Protein AF-A0A2T2ZLH5-F1 (afdb_monomer_lite)

Structure (mmCIF, N/CA/C/O backbone):
data_AF-A0A2T2ZLH5-F1
#
_entry.id   AF-A0A2T2ZLH5-F1
#
loop_
_atom_site.group_PDB
_atom_site.id
_atom_site.type_symbol
_atom_site.label_atom_id
_atom_site.label_alt_id
_atom_site.label_comp_id
_atom_site.label_asym_id
_atom_site.label_entity_id
_atom_site.label_seq_id
_atom_site.pdbx_PDB_ins_code
_atom_site.Cartn_x
_atom_site.Cartn_y
_atom_site.Cartn_z
_atom_site.occupancy
_atom_site.B_iso_or_equiv
_atom_site.auth_seq_id
_atom_site.auth_comp_id
_atom_site.auth_asym_id
_atom_site.auth_atom_id
_atom_site.pdbx_PDB_model_num
ATOM 1 N N . MET A 1 1 ? -10.475 -20.540 14.203 1.00 44.59 1 MET A N 1
ATOM 2 C CA . MET A 1 1 ? -10.395 -19.698 12.998 1.00 44.59 1 MET A CA 1
ATOM 3 C C . MET A 1 1 ? -11.662 -18.876 13.032 1.00 44.59 1 MET A C 1
ATOM 5 O O . MET A 1 1 ? -12.711 -19.384 12.649 1.00 44.59 1 MET A O 1
ATOM 9 N N . ASP A 1 2 ? -11.596 -17.721 13.691 1.00 45.81 2 ASP A N 1
ATOM 10 C CA . ASP A 1 2 ? -12.748 -16.832 13.784 1.00 45.81 2 ASP A CA 1
ATOM 11 C C . ASP A 1 2 ? -13.170 -16.419 12.380 1.00 45.81 2 ASP A C 1
ATOM 13 O O . ASP A 1 2 ? -12.355 -16.255 11.468 1.00 45.81 2 ASP A O 1
ATOM 17 N N . ARG A 1 3 ? -14.481 -16.412 12.181 1.00 51.00 3 ARG A N 1
ATOM 18 C CA . ARG A 1 3 ? -15.107 -16.149 10.897 1.00 51.00 3 ARG A CA 1
ATOM 19 C C . ARG A 1 3 ? -14.815 -14.691 10.561 1.00 51.00 3 ARG A C 1
ATOM 21 O O . ARG A 1 3 ? -15.195 -13.824 11.335 1.00 51.00 3 ARG A O 1
ATOM 28 N N . VAL A 1 4 ? -14.165 -14.432 9.429 1.00 56.56 4 VAL A N 1
ATOM 29 C CA . VAL A 1 4 ? -14.052 -13.070 8.897 1.00 56.56 4 VAL A CA 1
ATOM 30 C C . VAL A 1 4 ? -15.481 -12.566 8.698 1.00 56.56 4 VAL A C 1
ATOM 32 O O . VAL A 1 4 ? -16.226 -13.099 7.867 1.00 56.56 4 VAL A O 1
ATOM 35 N N . GLU A 1 5 ? -15.909 -11.640 9.555 1.00 62.72 5 GLU A N 1
ATOM 36 C CA . GLU A 1 5 ? -17.176 -10.932 9.402 1.00 62.72 5 GLU A CA 1
ATOM 37 C C . GLU A 1 5 ? -17.166 -10.143 8.085 1.00 62.72 5 GLU A C 1
ATOM 39 O O . GLU A 1 5 ? -16.158 -10.095 7.383 1.00 62.72 5 GLU A O 1
ATOM 44 N N . ARG A 1 6 ? -18.304 -9.570 7.678 1.00 61.69 6 ARG A N 1
ATOM 45 C CA . ARG A 1 6 ? -18.343 -8.779 6.441 1.00 61.69 6 ARG A CA 1
ATOM 46 C C . ARG A 1 6 ? -17.344 -7.625 6.549 1.00 61.69 6 ARG A C 1
ATOM 48 O O . ARG A 1 6 ? -17.571 -6.692 7.304 1.00 61.69 6 ARG A O 1
ATOM 55 N N . GLN A 1 7 ? -16.274 -7.724 5.776 1.00 76.00 7 GLN A N 1
ATOM 56 C CA . GLN A 1 7 ? -15.270 -6.693 5.584 1.00 76.00 7 GLN A CA 1
ATOM 57 C C . GLN A 1 7 ? -15.599 -5.992 4.267 1.00 76.00 7 GLN A C 1
ATOM 59 O O . GLN A 1 7 ? -15.557 -6.623 3.206 1.00 76.00 7 GLN A O 1
ATOM 64 N N . GLU A 1 8 ? -16.005 -4.725 4.329 1.00 85.25 8 GLU A N 1
ATOM 65 C CA . GLU A 1 8 ? -16.259 -3.936 3.123 1.00 85.25 8 GLU A CA 1
ATOM 66 C C . GLU A 1 8 ? -14.943 -3.280 2.681 1.00 85.25 8 GLU A C 1
ATOM 68 O O . GLU A 1 8 ? -14.347 -2.529 3.455 1.00 85.25 8 GLU A O 1
ATOM 73 N N . PRO A 1 9 ? -14.426 -3.584 1.474 1.00 90.94 9 PRO A N 1
ATOM 74 C CA . PRO A 1 9 ? -13.207 -2.949 0.995 1.00 90.94 9 PRO A CA 1
ATOM 75 C C . PRO A 1 9 ? -13.466 -1.461 0.734 1.00 90.94 9 PRO A C 1
ATOM 77 O O . PRO A 1 9 ? -14.367 -1.111 -0.031 1.00 90.94 9 PRO A O 1
ATOM 80 N N . ILE A 1 10 ? -12.647 -0.600 1.336 1.00 90.88 10 ILE A N 1
ATOM 81 C CA . ILE A 1 10 ? -12.730 0.858 1.198 1.00 90.88 10 ILE A CA 1
ATOM 82 C C . ILE A 1 10 ? -11.979 1.292 -0.064 1.00 90.88 10 ILE A C 1
ATOM 84 O O . ILE A 1 10 ? -12.531 1.956 -0.943 1.00 90.88 10 ILE A O 1
ATOM 88 N N . PHE A 1 11 ? -10.708 0.895 -0.172 1.00 90.81 11 PHE A N 1
ATOM 89 C CA . PHE A 1 11 ? -9.862 1.142 -1.337 1.00 90.81 11 PHE A CA 1
ATOM 90 C C . PHE A 1 11 ? -8.677 0.167 -1.384 1.00 90.81 11 PHE A C 1
ATOM 92 O O . PHE A 1 11 ? -8.412 -0.561 -0.424 1.00 90.81 11 PHE A O 1
ATOM 99 N N . ALA A 1 12 ? -7.974 0.167 -2.519 1.00 93.62 12 ALA A N 1
ATOM 100 C CA . ALA A 1 12 ? -6.710 -0.537 -2.694 1.00 93.62 12 ALA A CA 1
ATOM 101 C C . ALA A 1 12 ? -5.567 0.459 -2.943 1.00 93.62 12 ALA A C 1
ATOM 103 O O . ALA A 1 12 ? -5.747 1.442 -3.672 1.00 93.62 12 ALA A O 1
ATOM 104 N N . SER A 1 13 ? -4.401 0.198 -2.351 1.00 95.06 13 SER A N 1
ATOM 105 C CA . SER A 1 13 ? -3.170 0.951 -2.588 1.00 95.06 13 SER A CA 1
ATOM 106 C C . SER A 1 13 ? -2.686 0.766 -4.034 1.00 95.06 13 SER A C 1
ATOM 108 O O . SER A 1 13 ? -3.179 -0.076 -4.790 1.00 95.06 13 SER A O 1
ATOM 110 N N . THR A 1 14 ? -1.664 1.531 -4.433 1.00 95.38 14 THR A N 1
ATOM 111 C CA . THR A 1 14 ? -1.042 1.356 -5.760 1.00 95.38 14 THR A CA 1
ATOM 112 C C . THR A 1 14 ? -0.403 -0.029 -5.922 1.00 95.38 14 THR A C 1
ATOM 114 O O . THR A 1 14 ? -0.287 -0.493 -7.050 1.00 95.38 14 THR A O 1
ATOM 117 N N . PHE A 1 15 ? -0.033 -0.697 -4.824 1.00 95.62 15 PHE A N 1
ATOM 118 C CA . PHE A 1 15 ? 0.544 -2.047 -4.805 1.00 95.62 15 PHE A CA 1
ATOM 119 C C . PHE A 1 15 ? -0.480 -3.137 -4.457 1.00 95.62 15 PHE A C 1
ATOM 121 O O . PHE A 1 15 ? -0.121 -4.285 -4.218 1.00 95.62 15 PHE A O 1
ATOM 128 N N . GLY A 1 16 ? -1.769 -2.787 -4.453 1.00 94.31 16 GLY A N 1
ATOM 129 C CA . GLY A 1 16 ? -2.860 -3.730 -4.251 1.00 94.31 16 GLY A CA 1
ATOM 130 C C . GLY A 1 16 ? -3.227 -4.000 -2.796 1.00 94.31 16 GLY A C 1
ATOM 131 O O . GLY A 1 16 ? -4.204 -4.710 -2.585 1.00 94.31 16 GLY A O 1
ATOM 132 N N . ASP A 1 17 ? -2.534 -3.422 -1.811 1.00 95.19 17 ASP A N 1
ATOM 133 C CA . ASP A 1 17 ? -2.915 -3.572 -0.399 1.00 95.19 17 ASP A CA 1
ATOM 134 C C . ASP A 1 17 ? -4.347 -3.085 -0.188 1.00 95.19 17 ASP A C 1
ATOM 136 O O . ASP A 1 17 ? -4.711 -2.015 -0.680 1.00 95.19 17 ASP A O 1
ATOM 140 N N . VAL A 1 18 ? -5.169 -3.865 0.510 1.00 95.00 18 VAL A N 1
ATOM 141 C CA . VAL A 1 18 ? -6.607 -3.591 0.627 1.00 95.00 18 VAL A CA 1
ATOM 142 C C . VAL A 1 18 ? -6.950 -3.181 2.046 1.00 95.00 18 VAL A C 1
ATOM 144 O O . VAL A 1 18 ? -6.655 -3.899 2.998 1.00 95.00 18 VAL A O 1
ATOM 147 N N . PHE A 1 19 ? -7.628 -2.045 2.166 1.00 94.38 19 PHE A N 1
ATOM 148 C CA . PHE A 1 19 ? -8.134 -1.523 3.428 1.00 94.38 19 PHE A CA 1
ATOM 149 C C . PHE A 1 19 ? -9.597 -1.931 3.573 1.00 94.38 19 PHE A C 1
ATOM 151 O O . PHE A 1 19 ? -10.405 -1.676 2.674 1.00 94.38 19 PHE A O 1
ATOM 158 N N . PHE A 1 20 ? -9.940 -2.558 4.692 1.00 93.38 20 PHE A N 1
ATOM 159 C CA . PHE A 1 20 ? -11.284 -3.047 4.977 1.00 93.38 20 PHE A CA 1
ATOM 160 C C . PHE A 1 20 ? -11.883 -2.330 6.174 1.00 93.38 20 PHE A C 1
ATOM 162 O O . PHE A 1 20 ? -11.284 -2.312 7.248 1.00 93.38 20 PHE A O 1
ATOM 169 N N . GLU A 1 21 ? -13.095 -1.812 6.005 1.00 90.69 21 GLU A N 1
ATOM 170 C CA . GLU A 1 21 ? -13.888 -1.296 7.113 1.00 90.69 21 GLU A CA 1
ATOM 171 C C . GLU A 1 21 ? -14.574 -2.448 7.851 1.00 90.69 21 GLU A C 1
ATOM 173 O O . GLU A 1 21 ? -15.146 -3.359 7.238 1.00 90.69 21 GLU A O 1
ATOM 178 N N . THR A 1 22 ? -14.524 -2.395 9.180 1.00 87.44 22 THR A N 1
ATOM 179 C CA . THR A 1 22 ? -15.230 -3.293 10.097 1.00 87.44 22 THR A CA 1
ATOM 180 C C . THR A 1 22 ? -15.889 -2.495 11.215 1.00 87.44 22 THR A C 1
ATOM 182 O O . THR A 1 22 ? -15.632 -1.304 11.373 1.00 87.44 22 THR A O 1
ATOM 185 N N . GLN A 1 23 ? -16.721 -3.154 12.026 1.00 85.75 23 GLN A N 1
ATOM 186 C CA . GLN A 1 23 ? -17.325 -2.517 13.204 1.00 85.75 23 GLN A CA 1
ATOM 187 C C . GLN A 1 23 ? -16.281 -2.084 14.244 1.00 85.75 23 GLN A C 1
ATOM 189 O O . GLN A 1 23 ? -16.539 -1.148 14.993 1.00 85.75 23 GLN A O 1
ATOM 194 N N . ASP A 1 24 ? -15.116 -2.735 14.255 1.00 83.50 24 ASP A N 1
ATOM 195 C CA . ASP A 1 24 ? -14.041 -2.511 15.223 1.00 83.50 24 ASP A CA 1
ATOM 196 C C . ASP A 1 24 ? -12.898 -1.646 14.648 1.00 83.50 24 ASP A C 1
ATOM 198 O O . ASP A 1 24 ? -11.816 -1.576 15.227 1.00 83.50 24 ASP A O 1
ATOM 202 N N . GLY A 1 25 ? -13.103 -1.019 13.484 1.00 90.44 25 GLY A N 1
ATOM 203 C CA . GLY A 1 25 ? -12.113 -0.165 12.825 1.00 90.44 25 GLY A CA 1
ATOM 204 C C . GLY A 1 25 ? -11.630 -0.719 11.484 1.00 90.44 25 GLY A C 1
ATOM 205 O O . GLY A 1 25 ? -12.385 -1.388 10.771 1.00 90.44 25 GLY A O 1
ATOM 206 N N . ILE A 1 26 ? -10.382 -0.421 11.116 1.00 93.06 26 ILE A N 1
ATOM 207 C CA . ILE A 1 26 ? -9.834 -0.695 9.781 1.00 93.06 26 ILE A CA 1
ATOM 208 C C . ILE A 1 26 ? -8.760 -1.779 9.839 1.00 93.06 26 ILE A C 1
ATOM 210 O O . ILE A 1 26 ? -7.794 -1.708 10.603 1.00 93.06 26 ILE A O 1
ATOM 214 N N . TRP A 1 27 ? -8.929 -2.771 8.968 1.00 93.44 27 TRP A N 1
ATOM 215 C CA . TRP A 1 27 ? -7.956 -3.828 8.721 1.00 93.44 27 TRP A CA 1
ATOM 216 C C . TRP A 1 27 ? -7.187 -3.557 7.432 1.00 93.44 27 TRP A C 1
ATOM 218 O O . TRP A 1 27 ? -7.771 -3.111 6.443 1.00 93.44 27 TRP A O 1
ATOM 228 N N . LEU A 1 28 ? -5.900 -3.892 7.424 1.00 94.19 28 LEU A N 1
ATOM 229 C CA . LEU A 1 28 ? -5.047 -3.847 6.244 1.00 94.19 28 LEU A CA 1
ATOM 230 C C . LEU A 1 28 ? -4.670 -5.264 5.820 1.00 94.19 28 LEU A C 1
ATOM 232 O O . LEU A 1 28 ? -4.050 -6.009 6.576 1.00 94.19 28 LEU A O 1
ATOM 236 N N . LEU A 1 29 ? -5.022 -5.622 4.588 1.00 94.19 29 LEU A N 1
ATOM 237 C CA . LEU A 1 29 ? -4.423 -6.747 3.883 1.00 94.19 29 LEU A CA 1
ATOM 238 C C . LEU A 1 29 ? -3.203 -6.241 3.117 1.00 94.19 29 LEU A C 1
ATOM 240 O O . LEU A 1 29 ? -3.355 -5.651 2.046 1.00 94.19 29 LEU A O 1
ATOM 244 N N . ASP A 1 30 ? -2.015 -6.503 3.652 1.00 93.50 30 ASP A N 1
ATOM 245 C CA . ASP A 1 30 ? -0.755 -6.275 2.950 1.00 93.50 30 ASP A CA 1
ATOM 246 C C . ASP A 1 30 ? -0.528 -7.438 1.979 1.00 93.50 30 ASP A C 1
ATOM 248 O O . ASP A 1 30 ? -0.273 -8.575 2.388 1.00 93.50 30 ASP A O 1
ATOM 252 N N . ILE A 1 31 ? -0.663 -7.180 0.677 1.00 90.81 31 ILE A N 1
ATOM 253 C CA . ILE A 1 31 ? -0.512 -8.230 -0.343 1.00 90.81 31 ILE A CA 1
ATOM 254 C C . ILE A 1 31 ? 0.965 -8.564 -0.562 1.00 90.81 31 ILE A C 1
ATOM 256 O O . ILE A 1 31 ? 1.310 -9.717 -0.833 1.00 90.81 31 ILE A O 1
ATOM 260 N N . VAL A 1 32 ? 1.838 -7.571 -0.412 1.00 88.94 32 VAL A N 1
ATOM 261 C CA . VAL A 1 32 ? 3.280 -7.685 -0.648 1.00 88.94 32 VAL A CA 1
ATOM 262 C C . VAL A 1 32 ? 3.930 -8.555 0.433 1.00 88.94 32 VAL A C 1
ATOM 264 O O . VAL A 1 32 ? 4.720 -9.453 0.123 1.00 88.94 32 VAL A O 1
ATOM 267 N N . GLU A 1 33 ? 3.538 -8.341 1.690 1.00 88.00 33 GLU A N 1
ATOM 268 C CA . GLU A 1 33 ? 3.994 -9.094 2.863 1.00 88.00 33 GLU A CA 1
ATOM 269 C C . GLU A 1 33 ? 3.029 -10.220 3.266 1.00 88.00 33 GLU A C 1
ATOM 271 O O . GLU A 1 33 ? 3.304 -11.002 4.179 1.00 88.00 33 GLU A O 1
ATOM 276 N N . GLY A 1 34 ? 1.898 -10.369 2.577 1.00 88.81 34 GLY A N 1
ATOM 277 C CA . GLY A 1 34 ? 0.904 -11.415 2.816 1.00 88.81 34 GLY A CA 1
ATOM 278 C C . GLY A 1 34 ? 0.458 -11.501 4.277 1.00 88.81 34 GLY A C 1
ATOM 279 O O . GLY A 1 34 ? 0.478 -12.607 4.837 1.00 88.81 34 GLY A O 1
ATOM 280 N N . THR A 1 35 ? 0.145 -10.361 4.895 1.00 90.69 35 THR A N 1
ATOM 281 C CA . THR A 1 35 ? -0.384 -10.247 6.264 1.00 90.69 35 THR A CA 1
ATOM 282 C C . THR A 1 35 ? -1.771 -9.609 6.256 1.00 90.69 35 THR A C 1
ATOM 284 O O . THR A 1 35 ? -2.164 -8.948 5.298 1.00 90.69 35 THR A O 1
ATOM 287 N N . LEU A 1 36 ? -2.544 -9.874 7.309 1.00 91.00 36 LEU A N 1
ATOM 288 C CA . LEU A 1 36 ? -3.833 -9.239 7.554 1.00 91.00 36 LEU A CA 1
ATOM 289 C C . LEU A 1 36 ? -3.818 -8.735 8.992 1.00 91.00 36 LEU A C 1
ATOM 291 O O . LEU A 1 36 ? -3.904 -9.542 9.921 1.00 91.00 36 LEU A O 1
ATOM 295 N N . ASP A 1 37 ? -3.697 -7.423 9.147 1.00 89.38 37 ASP A N 1
ATOM 296 C CA . ASP A 1 37 ? -3.455 -6.771 10.429 1.00 89.38 37 ASP A CA 1
ATOM 297 C C . ASP A 1 37 ? -4.598 -5.807 10.768 1.00 89.38 37 ASP A C 1
ATOM 299 O O . ASP A 1 37 ? -5.158 -5.137 9.897 1.00 89.38 37 ASP A O 1
ATOM 303 N N . TRP A 1 38 ? -4.978 -5.768 12.047 1.00 85.12 38 TRP A N 1
ATOM 304 C CA . TRP A 1 38 ? -5.903 -4.767 12.575 1.00 85.12 38 TRP A CA 1
ATOM 305 C C . TRP A 1 38 ? -5.092 -3.540 12.976 1.00 85.12 38 TRP A C 1
ATOM 307 O O . TRP A 1 38 ? -4.388 -3.570 13.987 1.00 85.12 38 TRP A O 1
ATOM 317 N N . THR A 1 39 ? -5.138 -2.501 12.145 1.00 82.00 39 THR A N 1
ATOM 318 C CA . THR A 1 39 ? -4.176 -1.393 12.222 1.00 82.00 39 THR A CA 1
ATOM 319 C C . THR A 1 39 ? -4.755 -0.166 12.918 1.00 82.00 39 THR A C 1
ATOM 321 O O . THR A 1 39 ? -4.057 0.463 13.710 1.00 82.00 39 THR A 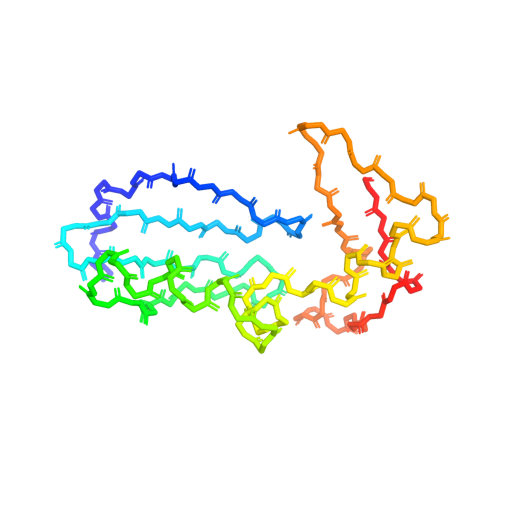O 1
ATOM 324 N N . TRP A 1 40 ? -6.031 0.150 12.675 1.00 94.06 40 TRP A N 1
ATOM 325 C CA . TRP A 1 40 ? -6.696 1.321 13.257 1.00 94.06 40 TRP A CA 1
ATOM 326 C C . TRP A 1 40 ? -7.976 0.923 13.970 1.00 94.06 40 TRP A C 1
ATOM 328 O O . TRP A 1 40 ? -8.814 0.222 13.399 1.00 94.06 40 TRP A O 1
ATOM 338 N N . THR A 1 41 ? -8.137 1.398 15.202 1.00 90.69 41 THR A N 1
ATOM 339 C CA . THR A 1 41 ? -9.318 1.105 16.025 1.00 90.69 41 THR A CA 1
ATOM 340 C C . THR A 1 41 ? -10.424 2.137 15.826 1.00 90.69 41 THR A C 1
ATOM 342 O O . THR A 1 41 ? -11.593 1.819 16.012 1.00 90.69 41 THR A O 1
ATOM 345 N N . GLU A 1 42 ? -10.069 3.345 15.380 1.00 88.38 42 GLU A N 1
ATOM 346 C CA . GLU A 1 42 ? -11.012 4.411 15.049 1.00 88.38 42 GLU A CA 1
ATOM 347 C C . GLU A 1 42 ? -10.928 4.756 13.555 1.00 88.38 42 GLU A C 1
ATOM 349 O O . GLU A 1 42 ? -9.845 4.901 12.983 1.00 88.38 42 GLU A O 1
ATOM 354 N N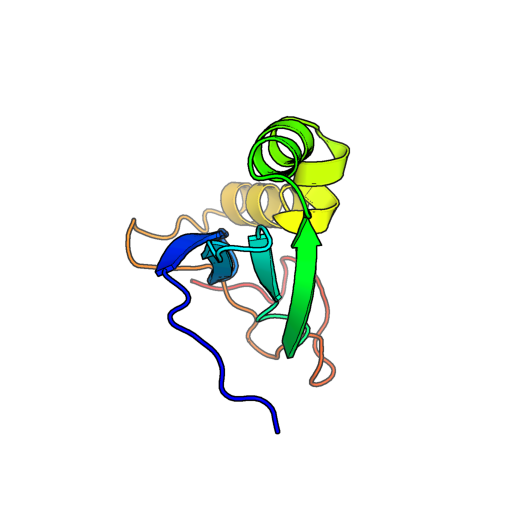 . LEU A 1 43 ? -12.082 4.931 12.904 1.00 85.12 43 LEU A N 1
ATOM 355 C CA . LEU A 1 43 ? -12.152 5.149 11.449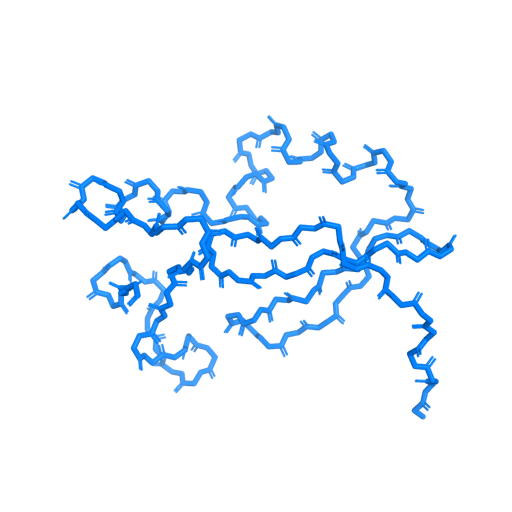 1.00 85.12 43 LEU A CA 1
ATOM 356 C C . LEU A 1 43 ? -11.405 6.409 10.981 1.00 85.12 43 LEU A C 1
ATOM 358 O O . LEU A 1 43 ? -10.940 6.458 9.845 1.00 85.12 43 LEU A O 1
ATOM 362 N N . GLU A 1 44 ? -11.295 7.423 11.840 1.00 90.31 44 GLU A N 1
ATOM 363 C CA . GLU A 1 44 ? -10.641 8.699 11.527 1.00 90.31 44 GLU A CA 1
ATOM 364 C C . GLU A 1 44 ? -9.105 8.630 11.608 1.00 90.31 44 GLU A C 1
ATOM 366 O O . GLU A 1 44 ? -8.428 9.475 11.022 1.00 90.31 44 GLU A O 1
ATOM 371 N N . GLU A 1 45 ? -8.538 7.624 12.283 1.00 93.81 45 GLU A N 1
ATOM 372 C CA . GLU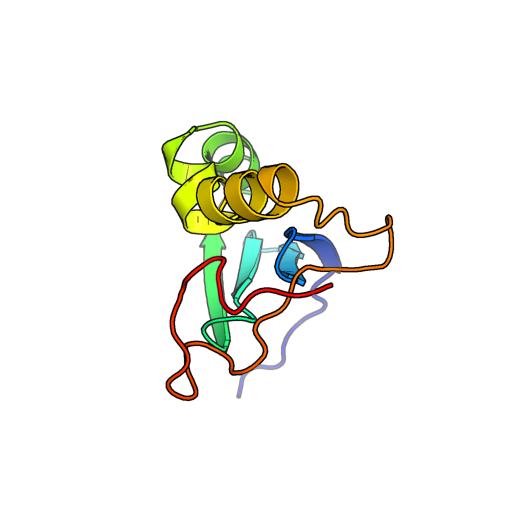 A 1 45 ? -7.083 7.495 12.454 1.00 93.81 45 GLU A CA 1
ATOM 373 C C . GLU A 1 45 ? -6.390 7.155 11.132 1.00 93.81 45 GLU A C 1
ATOM 375 O O . GLU A 1 45 ? -5.378 7.763 10.784 1.00 93.81 45 GLU A O 1
ATOM 380 N N . CYS A 1 46 ? -6.976 6.242 10.355 1.00 93.81 46 CYS A N 1
ATOM 381 C CA . CYS A 1 46 ? -6.426 5.819 9.070 1.00 93.81 46 CYS A CA 1
ATOM 382 C C . CYS A 1 46 ? -6.250 6.984 8.074 1.00 93.81 46 CYS A C 1
ATOM 384 O O . CYS A 1 46 ? -5.126 7.198 7.616 1.00 93.81 46 CYS A O 1
ATOM 386 N N . PRO A 1 47 ? -7.281 7.789 7.732 1.00 92.62 47 PRO A N 1
ATOM 387 C CA . PRO A 1 47 ? -7.092 8.911 6.817 1.00 92.62 47 PRO A CA 1
ATOM 388 C C . PRO A 1 47 ? -6.120 9.958 7.374 1.00 92.62 47 PRO A C 1
ATOM 390 O O . PRO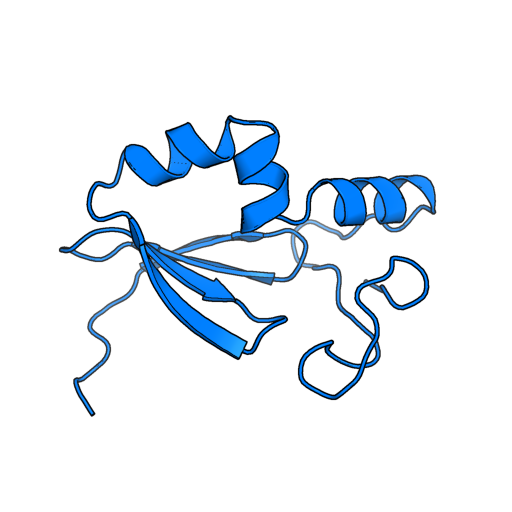 A 1 47 ? -5.310 10.474 6.608 1.00 92.62 47 PRO A O 1
ATOM 393 N N . ALA A 1 48 ? -6.139 10.233 8.684 1.00 95.88 48 ALA A N 1
ATOM 394 C CA . ALA A 1 48 ? -5.205 11.176 9.298 1.00 95.88 48 ALA A CA 1
ATOM 395 C C . ALA A 1 48 ? -3.741 10.726 9.144 1.00 95.88 48 ALA A C 1
ATOM 397 O O . ALA A 1 48 ? -2.864 11.544 8.868 1.00 95.88 48 ALA A O 1
ATOM 398 N N . GLU A 1 49 ? -3.470 9.427 9.272 1.00 95.88 49 GLU A N 1
ATOM 399 C CA . GLU A 1 49 ? -2.131 8.872 9.096 1.00 95.88 49 GLU A CA 1
ATOM 400 C C . GLU A 1 49 ? -1.698 8.856 7.622 1.00 95.88 49 GLU A C 1
ATOM 402 O O . GLU A 1 49 ? -0.581 9.272 7.303 1.00 95.88 49 GLU A O 1
ATOM 407 N N . LEU A 1 50 ? -2.601 8.484 6.707 1.00 95.31 50 LEU A N 1
ATOM 408 C CA . LEU A 1 50 ? -2.367 8.498 5.255 1.00 95.31 50 LEU A CA 1
ATOM 409 C C . LEU A 1 50 ? -2.168 9.912 4.673 1.00 95.31 50 LEU A C 1
ATOM 411 O O . LEU A 1 50 ? -1.665 10.065 3.555 1.00 95.31 50 LEU A O 1
ATOM 415 N N . GLU A 1 51 ? -2.537 10.963 5.402 1.00 96.50 51 GLU A N 1
ATOM 416 C CA . GLU A 1 51 ? -2.233 12.351 5.036 1.00 96.50 51 GLU A CA 1
ATOM 417 C C . GLU A 1 51 ? -0.789 12.759 5.373 1.00 96.50 51 GLU A C 1
ATOM 419 O O . GLU A 1 51 ? -0.277 13.744 4.829 1.00 96.50 51 GLU A O 1
ATOM 424 N N . THR A 1 52 ? -0.098 11.999 6.226 1.00 97.94 52 THR A N 1
ATOM 425 C CA . THR A 1 52 ? 1.299 12.266 6.584 1.00 97.94 52 THR A CA 1
ATOM 426 C C . THR A 1 52 ? 2.271 11.667 5.568 1.00 97.94 52 THR A C 1
ATOM 428 O O . THR A 1 52 ? 2.002 10.652 4.933 1.00 97.94 52 THR A O 1
ATOM 431 N N . VAL A 1 53 ? 3.450 12.282 5.420 1.00 97.12 53 VAL A N 1
ATOM 432 C CA . VAL A 1 53 ? 4.509 11.740 4.545 1.00 97.12 53 VAL A CA 1
ATOM 433 C C . VAL A 1 53 ? 4.985 10.371 5.034 1.00 97.12 53 VAL A C 1
ATOM 435 O O . VAL A 1 53 ? 5.251 9.501 4.215 1.00 97.12 53 VAL A O 1
ATOM 438 N N . GLU A 1 54 ? 5.092 10.191 6.349 1.00 97.19 54 GLU A N 1
ATOM 439 C CA . GLU A 1 54 ? 5.530 8.937 6.969 1.00 97.19 54 GLU A CA 1
ATOM 440 C C . GLU A 1 54 ? 4.492 7.832 6.756 1.00 97.19 54 GLU A C 1
ATOM 442 O O . GLU A 1 54 ? 4.816 6.812 6.157 1.00 97.19 54 GLU A O 1
ATOM 447 N N . GLY A 1 55 ? 3.218 8.092 7.066 1.00 96.38 55 GLY A N 1
ATOM 448 C CA . GLY A 1 55 ? 2.141 7.130 6.827 1.00 96.38 55 GLY A CA 1
ATOM 449 C C . GLY A 1 55 ? 1.952 6.779 5.348 1.00 96.38 55 GLY A C 1
ATOM 450 O O . GLY A 1 55 ? 1.648 5.637 5.010 1.00 96.38 55 GLY A O 1
ATOM 451 N N . GLN A 1 56 ? 2.195 7.713 4.423 1.00 97.12 56 GLN A N 1
ATOM 452 C CA . GLN A 1 56 ? 2.211 7.386 2.992 1.00 97.12 56 GLN A CA 1
ATOM 453 C C . GLN A 1 56 ? 3.331 6.412 2.616 1.00 97.12 56 GLN A C 1
ATOM 455 O O . GLN A 1 56 ? 3.155 5.610 1.696 1.00 97.12 56 GLN A O 1
ATOM 460 N N . GLU A 1 57 ? 4.479 6.460 3.288 1.00 95.88 57 GLU A N 1
ATOM 461 C CA . GLU A 1 57 ? 5.523 5.466 3.058 1.00 95.88 57 GLU A CA 1
ATOM 462 C C . GLU A 1 57 ? 5.219 4.133 3.713 1.00 95.88 57 GLU A C 1
ATOM 464 O O . GLU A 1 57 ? 5.297 3.111 3.028 1.00 95.88 57 GLU A O 1
ATOM 469 N N . ASP A 1 58 ? 4.814 4.155 4.978 1.00 93.00 58 ASP A N 1
ATOM 470 C CA . ASP A 1 58 ? 4.580 2.946 5.762 1.00 93.00 58 ASP A CA 1
ATOM 471 C C . ASP A 1 58 ? 3.422 2.116 5.194 1.00 93.00 58 ASP A C 1
ATOM 473 O O . ASP A 1 58 ? 3.524 0.893 5.102 1.00 93.00 58 ASP A O 1
ATOM 477 N N . TRP A 1 59 ? 2.353 2.772 4.729 1.00 93.94 59 TRP A N 1
ATOM 478 C CA . TRP A 1 59 ? 1.116 2.087 4.338 1.00 93.94 59 TRP A CA 1
ATOM 479 C C . TRP A 1 59 ? 0.864 2.029 2.832 1.00 93.94 59 TRP A C 1
ATOM 481 O O . TRP A 1 59 ? 0.128 1.160 2.368 1.00 93.94 59 TRP A O 1
ATOM 491 N N . LEU A 1 60 ? 1.435 2.949 2.045 1.00 95.25 60 LEU A N 1
ATOM 492 C CA . LEU A 1 60 ? 1.182 3.030 0.596 1.00 95.25 60 LEU A CA 1
ATOM 493 C C . LEU A 1 60 ? 2.436 2.837 -0.257 1.00 95.25 60 LEU A C 1
ATOM 495 O O . LEU A 1 60 ? 2.323 2.797 -1.489 1.00 95.25 60 LEU A O 1
ATOM 499 N N . ARG A 1 61 ? 3.623 2.734 0.361 1.00 95.44 61 ARG A N 1
ATOM 500 C CA . ARG A 1 61 ? 4.916 2.637 -0.337 1.00 95.44 61 ARG A CA 1
ATOM 501 C C . ARG A 1 61 ? 5.091 3.787 -1.341 1.00 95.44 61 ARG A C 1
ATOM 503 O O . ARG A 1 61 ? 5.503 3.584 -2.491 1.00 95.44 61 ARG A O 1
ATOM 510 N N . ALA A 1 62 ? 4.711 5.002 -0.943 1.00 96.19 62 ALA A N 1
ATOM 511 C CA . ALA A 1 62 ? 4.562 6.149 -1.838 1.00 96.19 62 ALA A CA 1
ATOM 512 C C . ALA A 1 62 ? 5.843 6.521 -2.613 1.00 96.19 62 ALA A C 1
ATOM 514 O O . ALA A 1 62 ? 5.768 6.860 -3.798 1.00 96.19 62 ALA A O 1
ATOM 515 N N . ASN A 1 63 ? 7.028 6.395 -2.019 1.00 96.19 63 ASN A N 1
ATOM 516 C CA . ASN A 1 63 ? 8.323 6.611 -2.658 1.00 96.19 63 ASN A CA 1
ATOM 517 C C . ASN A 1 63 ? 8.559 5.601 -3.773 1.00 96.19 63 ASN A C 1
ATOM 519 O O . ASN A 1 63 ? 9.049 5.978 -4.841 1.00 96.19 63 ASN A O 1
ATOM 523 N N . LEU A 1 64 ? 8.179 4.340 -3.558 1.00 96.25 64 LEU A N 1
ATOM 524 C CA . LEU A 1 64 ? 8.288 3.297 -4.570 1.00 96.25 64 LEU A CA 1
ATOM 525 C C . LEU A 1 64 ? 7.315 3.562 -5.725 1.00 96.25 64 LEU A C 1
ATOM 527 O O . LEU A 1 64 ? 7.716 3.520 -6.889 1.00 96.25 64 LEU A O 1
ATOM 531 N N . GLY A 1 65 ? 6.070 3.938 -5.413 1.00 96.62 65 GLY A N 1
ATOM 532 C CA . GLY A 1 65 ? 5.081 4.353 -6.411 1.00 96.62 65 GLY A CA 1
ATOM 533 C C . GLY A 1 65 ? 5.546 5.565 -7.226 1.00 96.62 65 GLY A C 1
ATOM 534 O O . GLY A 1 65 ? 5.447 5.584 -8.454 1.00 96.62 65 GLY A O 1
ATOM 535 N N . ARG A 1 66 ? 6.153 6.559 -6.568 1.00 96.81 66 ARG A N 1
ATOM 536 C CA . ARG A 1 66 ? 6.731 7.742 -7.218 1.00 96.81 66 ARG A CA 1
ATOM 537 C C . ARG A 1 66 ? 7.942 7.390 -8.082 1.00 96.81 66 ARG A C 1
ATOM 539 O O . ARG A 1 66 ? 8.073 7.918 -9.187 1.00 96.81 66 ARG A O 1
ATOM 546 N N . ALA A 1 67 ? 8.804 6.480 -7.633 1.00 97.25 67 ALA A N 1
ATOM 547 C CA . ALA A 1 67 ? 9.915 5.974 -8.433 1.00 97.25 67 ALA A CA 1
ATOM 548 C C . ALA A 1 67 ? 9.419 5.230 -9.686 1.00 97.25 67 ALA A C 1
ATOM 550 O O . ALA A 1 67 ? 9.925 5.477 -10.783 1.00 97.25 67 ALA A O 1
ATOM 551 N N . ALA A 1 68 ? 8.395 4.382 -9.552 1.00 97.12 68 ALA A N 1
ATOM 552 C CA . ALA A 1 68 ? 7.769 3.670 -10.665 1.00 97.12 68 ALA A CA 1
ATOM 553 C C . ALA A 1 68 ? 7.146 4.646 -11.678 1.00 97.12 68 ALA A C 1
ATOM 555 O O . ALA A 1 68 ? 7.403 4.560 -12.883 1.00 97.12 68 ALA A O 1
ATOM 556 N N . PHE A 1 69 ? 6.420 5.653 -11.188 1.00 96.56 69 PHE A N 1
ATOM 557 C CA . PHE A 1 69 ? 5.859 6.722 -12.012 1.00 96.56 69 PHE A CA 1
ATOM 558 C C . PHE A 1 69 ? 6.930 7.484 -12.801 1.00 96.56 69 PHE A C 1
ATOM 560 O O . PHE A 1 69 ? 6.750 7.748 -13.994 1.00 96.56 69 PHE A O 1
ATOM 567 N N . ASN A 1 70 ? 8.063 7.800 -12.165 1.00 96.88 70 ASN A N 1
ATOM 568 C CA . ASN A 1 70 ? 9.196 8.467 -12.811 1.00 96.88 70 ASN A CA 1
ATOM 569 C C . ASN A 1 70 ? 9.847 7.608 -13.908 1.00 96.88 70 ASN A C 1
ATOM 571 O O . ASN A 1 70 ? 10.441 8.155 -14.835 1.00 96.88 70 ASN A O 1
ATOM 575 N N . ARG A 1 71 ? 9.687 6.280 -13.853 1.00 96.38 71 ARG A N 1
ATOM 576 C CA . ARG A 1 71 ? 10.082 5.344 -14.921 1.00 9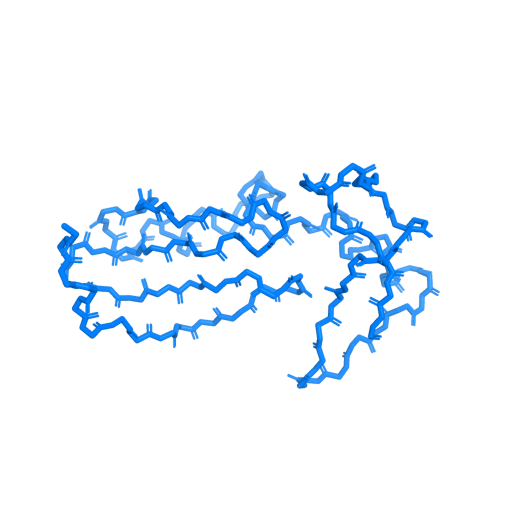6.38 71 ARG A CA 1
ATOM 577 C C . ARG A 1 71 ? 9.022 5.151 -16.004 1.00 96.38 71 ARG A C 1
ATOM 579 O O . ARG A 1 71 ? 9.241 4.406 -16.953 1.00 96.38 71 ARG A O 1
ATOM 586 N N . GLY A 1 72 ? 7.879 5.823 -15.886 1.00 97.00 72 GLY A N 1
ATOM 587 C CA . GLY A 1 72 ? 6.778 5.728 -16.841 1.00 97.00 72 GLY A CA 1
ATOM 588 C C . GLY A 1 72 ? 5.786 4.601 -16.552 1.00 97.00 72 GLY A C 1
ATOM 589 O O . GLY A 1 72 ? 4.861 4.412 -17.344 1.00 97.00 72 GLY A O 1
ATOM 590 N N . LEU A 1 73 ? 5.917 3.891 -15.426 1.00 96.88 73 LEU A N 1
ATOM 591 C CA . LEU A 1 73 ? 4.913 2.927 -14.983 1.00 96.88 73 LEU A CA 1
ATOM 592 C C . LEU A 1 73 ? 3.703 3.696 -14.446 1.00 96.88 73 LEU A C 1
ATOM 594 O O . LEU A 1 73 ? 3.750 4.329 -13.394 1.00 96.88 73 LEU A O 1
ATOM 598 N N . ARG A 1 74 ? 2.626 3.697 -15.229 1.00 94.56 74 ARG A N 1
ATOM 599 C CA . ARG A 1 74 ? 1.375 4.397 -14.927 1.00 94.56 74 ARG A CA 1
ATOM 600 C C . ARG A 1 74 ? 0.232 3.391 -15.022 1.00 94.56 74 ARG A C 1
ATOM 602 O O . ARG A 1 74 ? -0.254 3.173 -16.137 1.00 94.56 74 ARG A O 1
ATOM 609 N N . PRO A 1 75 ? -0.154 2.745 -13.910 1.00 93.69 75 PRO A N 1
ATOM 610 C CA . PRO A 1 75 ? -1.263 1.806 -13.931 1.00 93.69 75 PRO A CA 1
ATOM 611 C C . PRO A 1 75 ? -2.550 2.535 -14.330 1.00 93.69 75 PRO A C 1
ATOM 613 O O . PRO A 1 75 ? -2.765 3.706 -13.998 1.00 93.69 75 PRO A O 1
ATOM 616 N N . LYS A 1 76 ? -3.414 1.857 -15.089 1.00 94.69 76 LYS A N 1
ATOM 617 C CA . LYS A 1 76 ? -4.789 2.329 -15.296 1.00 94.69 76 LYS A CA 1
ATOM 618 C C . LYS A 1 76 ? -5.568 2.252 -13.984 1.00 94.69 76 LYS A C 1
ATOM 620 O O . LYS A 1 76 ? -5.175 1.574 -13.049 1.00 94.69 76 LYS A O 1
ATOM 625 N N . ARG A 1 77 ? -6.764 2.847 -13.967 1.00 89.56 77 ARG A N 1
ATOM 626 C CA . ARG A 1 77 ? -7.687 2.809 -12.817 1.00 89.56 77 ARG A CA 1
ATOM 627 C C . ARG A 1 77 ? -7.990 1.394 -12.284 1.00 89.56 77 ARG A C 1
ATOM 629 O O . ARG A 1 77 ? -8.389 1.268 -11.138 1.00 89.56 77 ARG A O 1
ATOM 636 N N . SER A 1 78 ? -7.867 0.363 -13.118 1.00 91.62 78 SER A N 1
ATOM 637 C CA . SER A 1 78 ? -8.130 -1.040 -12.769 1.00 91.62 78 SER A CA 1
ATOM 638 C C . SER A 1 78 ? -6.866 -1.905 -12.708 1.00 91.62 78 SER A C 1
ATOM 640 O O . SER A 1 78 ? -6.976 -3.125 -12.730 1.00 91.62 78 SER A O 1
ATOM 642 N N . GLU A 1 79 ? -5.685 -1.295 -12.767 1.00 94.88 79 GLU A N 1
ATOM 643 C CA . GLU A 1 79 ? -4.390 -1.974 -12.704 1.00 94.88 79 GLU A CA 1
ATOM 644 C C . GLU A 1 79 ? -3.697 -1.550 -11.400 1.00 94.88 79 GLU A C 1
ATOM 646 O O . GLU A 1 79 ? -3.936 -0.452 -10.892 1.00 94.88 79 GLU A O 1
ATOM 651 N N . ILE A 1 80 ? -2.841 -2.417 -10.876 1.00 95.50 80 ILE A N 1
ATOM 652 C CA . ILE A 1 80 ? -1.952 -2.123 -9.749 1.00 95.50 80 ILE A CA 1
ATOM 653 C C . ILE A 1 80 ? -0.506 -2.241 -10.227 1.00 95.50 80 ILE A C 1
ATOM 655 O O . ILE A 1 80 ? -0.247 -2.733 -11.323 1.00 95.50 80 ILE A O 1
ATOM 659 N N . LEU A 1 81 ? 0.431 -1.775 -9.414 1.00 96.19 81 LEU A N 1
ATOM 660 C CA . LEU A 1 81 ? 1.825 -2.157 -9.537 1.00 96.19 81 LEU A CA 1
ATOM 661 C C . LEU A 1 81 ? 2.060 -3.452 -8.763 1.00 96.19 81 LEU A C 1
ATOM 663 O O . LEU A 1 81 ? 1.540 -3.610 -7.663 1.00 96.19 81 LEU A O 1
ATOM 667 N N . ASP A 1 82 ? 2.855 -4.356 -9.323 1.00 94.94 82 ASP A N 1
ATOM 668 C CA . ASP A 1 82 ? 3.166 -5.639 -8.686 1.00 94.94 82 ASP A CA 1
ATOM 669 C C . ASP A 1 82 ? 4.642 -6.004 -8.870 1.00 94.94 82 ASP A C 1
ATOM 671 O O . ASP A 1 82 ? 5.316 -5.516 -9.786 1.00 94.94 82 ASP A O 1
ATOM 675 N N . PHE A 1 83 ? 5.152 -6.858 -7.990 1.00 93.69 83 PHE A N 1
ATOM 676 C CA . PHE A 1 83 ? 6.513 -7.368 -8.039 1.00 93.69 83 PHE A CA 1
ATOM 677 C C . PHE A 1 83 ? 6.566 -8.656 -8.854 1.00 93.69 83 PHE A C 1
ATOM 679 O O . PHE A 1 83 ? 5.798 -9.586 -8.627 1.00 93.69 83 PHE A O 1
ATOM 686 N N . ALA A 1 84 ? 7.544 -8.765 -9.757 1.00 90.62 84 ALA A N 1
ATOM 687 C CA . ALA A 1 84 ? 7.746 -9.996 -10.529 1.00 90.62 84 ALA A CA 1
ATOM 688 C C . ALA A 1 84 ? 7.989 -11.225 -9.627 1.00 90.62 84 ALA A C 1
ATOM 690 O O . ALA A 1 84 ? 7.584 -12.340 -9.956 1.00 90.62 84 ALA A O 1
ATOM 691 N N . VAL A 1 85 ? 8.651 -11.007 -8.488 1.00 90.25 85 VAL A N 1
ATOM 692 C CA . VAL A 1 85 ? 8.746 -11.953 -7.375 1.00 90.25 85 VAL A CA 1
ATOM 693 C C . VAL A 1 85 ? 8.338 -11.193 -6.114 1.00 90.25 85 VAL A C 1
ATOM 695 O O . VAL A 1 85 ? 9.014 -10.216 -5.787 1.00 90.25 85 VAL A O 1
ATOM 698 N N . PRO A 1 86 ? 7.277 -11.607 -5.398 1.00 86.88 86 PRO A N 1
ATOM 699 C CA . PRO A 1 86 ? 6.870 -10.938 -4.167 1.00 86.88 86 PRO A CA 1
ATOM 700 C C . PRO A 1 86 ? 8.022 -10.881 -3.147 1.00 86.88 86 PRO A C 1
ATOM 702 O O . PRO A 1 86 ? 8.712 -11.895 -2.978 1.00 86.88 86 PRO A O 1
ATOM 705 N N . PRO A 1 87 ? 8.235 -9.760 -2.431 1.00 88.94 87 PRO A N 1
ATOM 706 C CA . PRO A 1 87 ? 9.281 -9.638 -1.412 1.00 88.94 87 PRO A CA 1
ATOM 707 C C . PRO A 1 87 ? 9.265 -10.766 -0.375 1.00 88.94 87 PRO A C 1
ATOM 709 O O . PRO A 1 87 ? 10.294 -11.395 -0.124 1.00 88.94 87 PRO A O 1
ATOM 712 N N . LYS A 1 88 ? 8.080 -11.156 0.110 1.00 89.00 88 LYS A N 1
ATOM 713 C CA . LYS A 1 88 ? 7.916 -12.308 1.013 1.00 89.00 88 LYS A CA 1
ATOM 714 C C . LYS A 1 88 ? 8.387 -13.649 0.437 1.00 89.00 88 LYS A C 1
ATOM 716 O O . LYS A 1 88 ? 8.735 -14.559 1.188 1.00 89.00 88 LYS A O 1
ATOM 721 N N . ALA A 1 89 ? 8.411 -13.790 -0.886 1.00 88.94 89 ALA A N 1
ATOM 722 C CA . ALA A 1 89 ? 8.926 -14.967 -1.586 1.00 88.94 89 ALA A CA 1
ATOM 723 C C . ALA A 1 89 ? 10.432 -14.865 -1.916 1.00 88.94 89 ALA A C 1
ATOM 725 O O . ALA A 1 89 ? 10.949 -15.692 -2.667 1.00 88.94 89 ALA A O 1
ATOM 726 N N . GLY A 1 90 ? 11.141 -13.877 -1.357 1.00 89.94 90 GLY A N 1
ATOM 727 C CA . GLY A 1 90 ? 12.570 -13.640 -1.580 1.00 89.94 90 GLY A CA 1
ATOM 728 C C . GLY A 1 90 ? 12.880 -12.645 -2.702 1.00 89.94 90 GLY A C 1
ATOM 729 O O . GLY A 1 90 ? 14.031 -12.564 -3.128 1.00 89.94 90 GLY A O 1
ATOM 730 N N . GLY A 1 91 ? 11.876 -11.916 -3.196 1.00 90.06 91 GLY A N 1
ATOM 731 C CA . GLY A 1 91 ? 12.074 -10.775 -4.090 1.00 90.06 91 GLY A CA 1
ATOM 732 C C . GLY A 1 91 ? 12.655 -9.556 -3.367 1.00 90.06 91 GLY A C 1
ATOM 733 O O . GLY A 1 91 ? 12.676 -9.488 -2.140 1.00 90.06 91 GLY A O 1
ATOM 734 N N . GLU A 1 92 ? 13.120 -8.570 -4.130 1.00 91.19 92 GLU A N 1
ATOM 735 C CA . GLU A 1 92 ? 13.641 -7.317 -3.578 1.00 91.19 92 GLU A CA 1
ATOM 736 C C . GLU A 1 92 ? 12.573 -6.219 -3.620 1.00 91.19 92 GLU A C 1
ATOM 738 O O . GLU A 1 92 ? 11.912 -6.013 -4.642 1.00 91.19 92 GLU A O 1
ATOM 743 N N . LEU A 1 93 ? 12.448 -5.464 -2.525 1.00 91.06 93 LEU A N 1
ATOM 744 C CA . LEU A 1 93 ? 11.603 -4.274 -2.453 1.00 91.06 93 LEU A CA 1
ATOM 745 C C . LEU A 1 93 ? 12.282 -3.097 -3.181 1.00 91.06 93 LEU A C 1
ATOM 747 O O . LEU A 1 93 ? 12.797 -2.166 -2.566 1.00 91.06 93 LEU A O 1
ATOM 751 N N . SER A 1 94 ? 12.316 -3.161 -4.512 1.00 93.75 94 SER A N 1
ATOM 752 C CA . SER A 1 94 ? 12.937 -2.151 -5.372 1.00 93.75 94 SER A CA 1
ATOM 753 C C . SER A 1 94 ? 12.130 -1.932 -6.648 1.00 93.75 94 SER A C 1
ATOM 755 O O . SER A 1 94 ? 11.549 -2.855 -7.216 1.00 93.75 94 SER A O 1
ATOM 757 N N . VAL A 1 95 ? 12.151 -0.694 -7.147 1.00 94.88 95 VAL A N 1
ATOM 758 C CA . VAL A 1 95 ? 11.458 -0.284 -8.377 1.00 94.88 95 VAL A CA 1
ATOM 759 C C . VAL A 1 95 ? 11.981 -1.023 -9.620 1.00 94.88 95 VAL A C 1
ATOM 761 O O . VAL A 1 95 ? 11.306 -1.064 -10.646 1.00 94.88 95 VAL A O 1
ATOM 764 N N . ASP A 1 96 ? 13.175 -1.619 -9.553 1.00 95.12 96 ASP A N 1
ATOM 765 C CA . ASP A 1 96 ? 13.738 -2.453 -10.625 1.00 95.12 96 ASP A CA 1
ATOM 766 C C . ASP A 1 96 ? 12.945 -3.739 -10.876 1.00 95.12 96 ASP A C 1
ATOM 768 O O . ASP A 1 96 ? 13.002 -4.277 -11.981 1.00 95.12 96 ASP A O 1
ATOM 772 N N . TYR A 1 97 ? 12.162 -4.185 -9.894 1.00 93.75 97 TYR A N 1
ATOM 773 C CA . TYR A 1 97 ? 11.391 -5.427 -9.961 1.00 93.75 97 TYR A CA 1
ATOM 774 C C . TYR A 1 97 ? 9.877 -5.200 -10.018 1.00 93.75 97 TYR A C 1
ATOM 776 O O . TYR A 1 97 ? 9.114 -6.160 -9.909 1.00 93.75 97 TYR A O 1
ATOM 784 N N . VAL A 1 98 ? 9.450 -3.947 -10.208 1.00 94.00 98 VAL A N 1
ATOM 785 C CA . VAL A 1 98 ? 8.040 -3.544 -10.257 1.00 94.00 98 VAL A CA 1
ATOM 786 C C . VAL A 1 98 ? 7.543 -3.448 -11.703 1.00 94.00 98 VAL A C 1
ATOM 788 O O . VAL A 1 98 ? 8.183 -2.833 -12.558 1.00 94.00 98 VAL A O 1
ATOM 791 N N . GLY A 1 99 ? 6.369 -4.025 -11.959 1.00 89.94 99 GLY A N 1
ATOM 792 C CA . GLY A 1 99 ? 5.612 -3.947 -13.210 1.00 89.94 99 GLY A CA 1
ATOM 793 C C . GLY A 1 99 ? 4.187 -3.421 -13.001 1.00 89.94 99 GLY A C 1
ATOM 794 O O . GLY A 1 99 ? 3.846 -2.978 -11.911 1.00 89.94 99 GLY A O 1
ATOM 795 N N . ARG A 1 100 ? 3.377 -3.453 -14.064 1.00 84.25 100 ARG A N 1
ATOM 796 C CA . ARG A 1 100 ? 1.945 -3.095 -14.091 1.00 84.25 100 ARG A CA 1
ATOM 797 C C . ARG A 1 100 ? 1.108 -4.261 -14.600 1.00 84.25 100 ARG A C 1
ATOM 799 O O . ARG A 1 100 ? 1.695 -5.093 -15.332 1.00 84.25 100 ARG A O 1
#

Sequence (100 aa):
MDRVERQEPIFASTFGDVFFETQDGIWLLDIVEGTLDWTWTELEECPAELETVEGQEDWLRANLGRAAFNRGLRPKRSEILDFAVPPKAGGELSVDYVGR

Foldseek 3Di:
DDDPDDWDWPDAALAGWTWTQDPQEIWIQDPLQRDIDDDDRDPVVLVVLCVDPVSCCVRRVVVLVVVLVVVVQDADPPDHKYFPARVNNVDDPHNVRIHD

Radius of gyration: 14.21 Å; chains: 1; bounding box: 32×32×33 Å

pLDDT: mean 90.23, std 10.15, range [44.59, 97.94]

Secondary structure (DSSP, 8-state):
-------EEEEE-TT--EEEEETTEEEEEETTTTEEEEEESSTTHHHHHHTSHHHHHHHH-HHHHHHHHHTT----TT---EESS-GGGT--SSGGGEE-